Protein AF-A0A382PC24-F1 (afdb_monomer)

Secondary structure (DSSP, 8-state):
-HHHHHHHHHHHHHHHHH-GGGHHHHHHHHHHHHHHHHHHHHHHHHHHHHHHHHHHHHH-S----HHHHHHHHHHHHHHHT-TT-HHHHHHHHIIIIIPPPTTTS-HHHHHHHHHHHHHHTSTT--TTHHHHHHHHHHHHHTT-

pLDDT: mean 72.22, std 10.56, range [40.31, 89.81]

Organism: NCBI:txid408172

Radius of gyration: 29.5 Å; Cα contacts (8 Å, |Δi|>4): 73; chains: 1; bounding box: 70×27×64 Å

InterPro domains:
  IPR001637 Glutamine synthetase class-I, adenylation site [PS00182] (98-110)

Structure (mmCIF, N/CA/C/O backbone):
data_AF-A0A382PC24-F1
#
_entry.id   AF-A0A382PC24-F1
#
loop_
_atom_site.group_PDB
_atom_site.id
_atom_site.type_symbol
_atom_site.label_atom_id
_atom_site.label_alt_id
_atom_site.label_comp_id
_atom_site.label_asym_id
_atom_site.label_entity_id
_atom_site.label_seq_id
_atom_site.pdbx_PDB_ins_code
_atom_site.Cartn_x
_atom_site.Cartn_y
_atom_site.Cartn_z
_atom_site.occupancy
_atom_site.B_iso_or_equiv
_atom_site.auth_seq_id
_atom_site.auth_comp_id
_atom_site.auth_asym_id
_atom_site.auth_atom_id
_atom_site.pdbx_PDB_model_num
ATOM 1 N N . VAL A 1 1 ? 18.987 4.064 -36.584 1.00 50.12 1 VAL A N 1
ATOM 2 C CA . VAL A 1 1 ? 20.038 4.863 -35.900 1.00 50.12 1 VAL A CA 1
ATOM 3 C C . VAL A 1 1 ? 20.622 4.121 -34.698 1.00 50.12 1 VAL A C 1
ATOM 5 O O . VAL A 1 1 ? 21.819 3.881 -34.698 1.00 50.12 1 VAL A O 1
ATOM 8 N N . LEU A 1 2 ? 19.804 3.659 -33.742 1.00 45.59 2 LEU A N 1
ATOM 9 C CA . LEU A 1 2 ? 20.277 2.910 -32.561 1.00 45.59 2 LEU A CA 1
ATOM 10 C C . LEU A 1 2 ? 21.048 1.621 -32.891 1.00 45.59 2 LEU A C 1
ATOM 12 O O . LEU A 1 2 ? 22.130 1.415 -32.364 1.00 45.59 2 LEU A O 1
ATOM 16 N N . ILE A 1 3 ? 20.548 0.796 -33.817 1.00 57.47 3 ILE A N 1
ATOM 17 C CA . ILE A 1 3 ? 21.206 -0.470 -34.198 1.00 57.47 3 ILE A CA 1
ATOM 18 C C . ILE A 1 3 ? 22.603 -0.218 -34.790 1.00 57.47 3 ILE A C 1
ATOM 20 O O . ILE A 1 3 ? 23.566 -0.874 -34.414 1.00 57.47 3 ILE A O 1
ATOM 24 N N . TYR A 1 4 ? 22.738 0.798 -35.647 1.00 61.72 4 TYR A N 1
ATOM 25 C CA . TYR A 1 4 ? 24.030 1.199 -36.211 1.00 61.72 4 TYR A CA 1
ATOM 26 C C . TYR A 1 4 ? 24.982 1.769 -35.150 1.00 61.72 4 TYR A C 1
ATOM 28 O O . TYR A 1 4 ? 26.183 1.520 -35.209 1.00 61.72 4 TYR A O 1
ATOM 36 N N . SER A 1 5 ? 24.452 2.479 -34.150 1.00 58.56 5 SER A N 1
ATOM 37 C CA . SER A 1 5 ? 25.237 2.986 -33.020 1.00 58.56 5 SER A CA 1
ATOM 38 C C . SER A 1 5 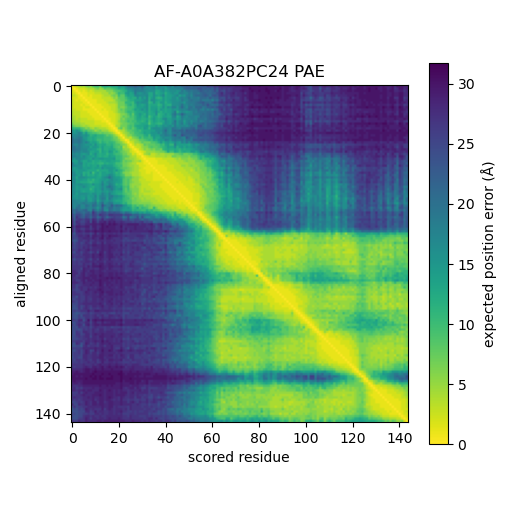? 25.742 1.853 -32.122 1.00 58.56 5 SER A C 1
ATOM 40 O O . SER A 1 5 ? 26.909 1.863 -31.741 1.00 58.56 5 SER A O 1
ATOM 42 N N . ILE A 1 6 ? 24.917 0.832 -31.872 1.00 66.50 6 ILE A N 1
ATOM 43 C CA . ILE A 1 6 ? 25.303 -0.362 -31.108 1.00 66.50 6 ILE A CA 1
ATOM 44 C C . ILE A 1 6 ? 26.386 -1.142 -31.859 1.00 66.50 6 ILE A C 1
ATOM 46 O O . ILE A 1 6 ? 27.435 -1.430 -31.288 1.00 66.50 6 ILE A O 1
ATOM 50 N N . ILE A 1 7 ? 26.194 -1.419 -33.152 1.00 66.44 7 ILE A N 1
ATOM 51 C CA . ILE A 1 7 ? 27.181 -2.148 -33.969 1.00 66.44 7 ILE A CA 1
ATOM 52 C C . ILE A 1 7 ? 28.515 -1.387 -34.019 1.00 66.44 7 ILE A C 1
ATOM 54 O O . ILE A 1 7 ? 29.574 -1.980 -33.811 1.00 66.44 7 ILE A O 1
ATOM 58 N N . SER A 1 8 ? 28.474 -0.064 -34.202 1.00 64.94 8 SER A N 1
ATOM 59 C CA . SER A 1 8 ? 29.673 0.780 -34.197 1.00 64.94 8 SER A CA 1
ATOM 60 C C . SER A 1 8 ? 30.363 0.817 -32.831 1.00 64.94 8 SER A C 1
ATOM 62 O O . SER A 1 8 ? 31.590 0.778 -32.780 1.00 64.94 8 SER A O 1
ATOM 64 N N . ALA A 1 9 ? 29.612 0.879 -31.728 1.00 67.56 9 ALA A N 1
ATOM 65 C CA . ALA A 1 9 ? 30.170 0.857 -30.376 1.00 67.56 9 ALA A CA 1
ATOM 66 C C . ALA A 1 9 ? 30.820 -0.497 -30.052 1.00 67.56 9 ALA A C 1
ATOM 68 O O . ALA A 1 9 ? 31.881 -0.546 -29.431 1.00 67.56 9 ALA A O 1
ATOM 69 N N . THR A 1 10 ? 30.225 -1.591 -30.531 1.00 71.50 10 THR A N 1
ATOM 70 C CA . THR A 1 10 ? 30.738 -2.953 -30.315 1.00 71.50 10 THR A CA 1
ATOM 71 C C . THR A 1 10 ? 32.040 -3.184 -31.089 1.00 71.50 10 THR A C 1
ATOM 73 O O . THR A 1 10 ? 33.009 -3.695 -30.531 1.00 71.50 10 THR A O 1
ATOM 76 N N . LEU A 1 11 ? 32.107 -2.733 -32.348 1.00 69.50 11 LEU A N 1
ATOM 77 C CA . LEU A 1 11 ? 33.338 -2.755 -33.150 1.00 69.50 11 LEU A CA 1
ATOM 78 C C . LEU A 1 11 ? 34.442 -1.872 -32.549 1.00 69.50 11 LEU A C 1
ATOM 80 O O . LEU A 1 11 ? 35.618 -2.228 -32.601 1.00 69.50 11 LEU A O 1
ATOM 84 N N . LEU A 1 12 ? 34.067 -0.740 -31.951 1.00 66.25 12 LEU A N 1
ATOM 85 C CA . LEU A 1 12 ? 34.994 0.179 -31.295 1.00 66.25 12 LEU A CA 1
ATOM 86 C C . LEU A 1 12 ? 35.581 -0.422 -30.008 1.00 66.25 12 LEU A C 1
ATOM 88 O O . LEU A 1 12 ? 36.794 -0.360 -29.811 1.00 66.25 12 LEU A O 1
ATOM 92 N N . LEU A 1 13 ? 34.757 -1.070 -29.179 1.00 70.06 13 LEU A N 1
ATOM 93 C CA . LEU A 1 13 ? 35.212 -1.797 -27.987 1.00 70.06 13 LEU A CA 1
ATOM 94 C C . LEU A 1 13 ? 36.144 -2.962 -28.339 1.00 70.06 13 LEU A C 1
ATOM 96 O O . LEU A 1 13 ? 37.179 -3.137 -27.696 1.00 70.06 13 LEU A O 1
ATOM 100 N N . LEU A 1 14 ? 35.818 -3.715 -29.393 1.00 71.56 14 LEU A N 1
ATOM 101 C CA . LEU A 1 14 ? 36.654 -4.814 -29.877 1.00 71.56 14 LEU A CA 1
ATOM 102 C C . LEU A 1 14 ? 38.034 -4.322 -30.345 1.00 71.56 14 LEU A C 1
ATOM 104 O O . LEU A 1 14 ? 39.047 -4.958 -30.065 1.00 71.56 14 LEU A O 1
ATOM 108 N N . ASN A 1 15 ? 38.093 -3.168 -31.015 1.00 66.56 15 ASN A N 1
ATOM 109 C CA . ASN A 1 15 ? 39.348 -2.589 -31.501 1.00 66.56 15 ASN A CA 1
ATOM 110 C C . ASN A 1 15 ? 40.251 -2.107 -30.347 1.00 66.56 15 ASN A C 1
ATOM 112 O O . ASN A 1 15 ? 41.455 -2.357 -30.358 1.00 66.56 15 ASN A O 1
ATOM 116 N N . ILE A 1 16 ? 39.661 -1.501 -29.311 1.00 67.00 16 ILE A N 1
ATOM 117 C CA . ILE A 1 16 ? 40.381 -1.078 -28.097 1.00 67.00 16 ILE A CA 1
ATOM 118 C C . ILE A 1 16 ? 40.929 -2.286 -27.325 1.00 67.00 16 ILE A C 1
ATOM 120 O O . ILE A 1 16 ? 42.063 -2.243 -26.852 1.00 67.00 16 ILE A O 1
ATOM 124 N N . TYR A 1 17 ? 40.152 -3.369 -27.225 1.00 68.44 17 TYR A N 1
ATOM 125 C CA . TYR A 1 17 ? 40.579 -4.603 -26.560 1.00 68.44 17 TYR A CA 1
ATOM 126 C C . TYR A 1 17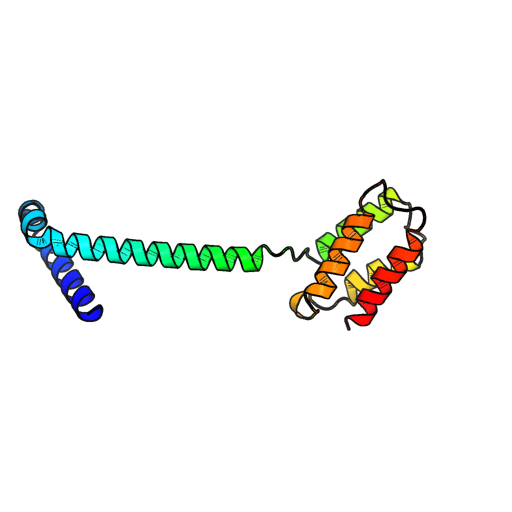 ? 41.759 -5.277 -27.278 1.00 68.44 17 TYR A C 1
ATOM 128 O O . TYR A 1 17 ? 42.691 -5.747 -26.630 1.00 68.44 17 TYR A O 1
ATOM 136 N N . LEU A 1 18 ? 41.742 -5.294 -28.615 1.00 69.38 18 LEU A N 1
ATOM 137 C CA . LEU A 1 18 ? 42.783 -5.933 -29.424 1.00 69.38 18 LEU A CA 1
ATOM 138 C C . LEU A 1 18 ? 44.062 -5.087 -29.562 1.00 69.38 18 LEU A C 1
ATOM 140 O O . LEU A 1 18 ? 45.120 -5.654 -29.820 1.00 69.38 18 LEU A O 1
ATOM 144 N N . ASN A 1 19 ? 43.998 -3.760 -29.385 1.00 65.06 19 ASN A N 1
ATOM 145 C CA . ASN A 1 19 ? 45.155 -2.862 -29.519 1.00 65.06 19 ASN A CA 1
ATOM 146 C C . ASN A 1 19 ? 45.228 -1.805 -28.394 1.00 65.06 19 ASN A C 1
ATOM 148 O O . ASN A 1 19 ? 44.954 -0.620 -28.622 1.00 65.06 19 ASN A O 1
ATOM 152 N N . PRO A 1 20 ? 45.674 -2.187 -27.183 1.00 63.09 20 PRO A N 1
ATOM 153 C CA . PRO A 1 20 ? 45.712 -1.294 -26.022 1.00 63.09 20 PRO A CA 1
ATOM 154 C C . PRO A 1 20 ? 46.736 -0.146 -26.134 1.00 63.09 20 PRO A C 1
ATOM 156 O O . PRO A 1 20 ? 46.640 0.835 -25.401 1.00 63.09 20 PRO A O 1
ATOM 159 N N . SER A 1 21 ? 47.694 -0.206 -27.068 1.00 60.56 21 SER A N 1
ATOM 160 C CA . SER A 1 21 ? 48.691 0.858 -27.294 1.00 60.56 21 SER A CA 1
ATOM 161 C C . SER A 1 21 ? 48.136 2.099 -28.010 1.00 60.56 21 SER A C 1
ATOM 163 O O . SER A 1 21 ? 48.789 3.142 -28.033 1.00 60.56 21 SER A O 1
ATOM 165 N N . LEU A 1 22 ? 46.929 2.020 -28.583 1.00 57.56 22 LEU A N 1
ATOM 166 C CA . LEU A 1 22 ? 46.323 3.096 -29.373 1.00 57.56 22 LEU A CA 1
ATOM 167 C C . LEU A 1 22 ? 45.343 3.978 -28.579 1.00 57.56 22 LEU A C 1
ATOM 169 O O . LEU A 1 22 ? 44.857 4.976 -29.117 1.00 57.56 22 LEU A O 1
ATOM 173 N N . VAL A 1 23 ? 45.090 3.678 -27.300 1.00 58.75 23 VAL A N 1
ATOM 174 C CA . VAL A 1 23 ? 44.082 4.355 -26.456 1.00 58.75 23 VAL A CA 1
ATOM 175 C C . VAL A 1 23 ? 44.228 5.887 -26.468 1.00 58.75 23 VAL A C 1
ATOM 177 O O . VAL A 1 23 ? 43.233 6.596 -26.611 1.00 58.75 23 VAL A O 1
ATOM 180 N N . GLY A 1 24 ? 45.459 6.413 -26.439 1.00 54.88 24 GLY A N 1
ATOM 181 C CA . GLY A 1 24 ? 45.714 7.861 -26.506 1.00 54.88 24 GLY A CA 1
ATOM 182 C C . GLY A 1 24 ? 45.387 8.511 -27.862 1.00 54.88 24 GLY A C 1
ATOM 183 O O . GLY A 1 24 ? 44.901 9.638 -27.907 1.00 54.88 24 GLY A O 1
ATOM 184 N N . SER A 1 25 ? 45.585 7.801 -28.980 1.00 58.59 25 SER A N 1
ATOM 185 C CA . SER A 1 25 ? 45.233 8.288 -30.327 1.00 58.59 25 SER A CA 1
ATOM 186 C C . SER A 1 25 ? 43.730 8.156 -30.616 1.00 58.59 25 SER A C 1
ATOM 188 O O . SER A 1 25 ? 43.157 8.964 -31.353 1.00 58.59 25 SER A O 1
ATOM 190 N N . PHE A 1 26 ? 43.072 7.164 -30.004 1.00 57.16 26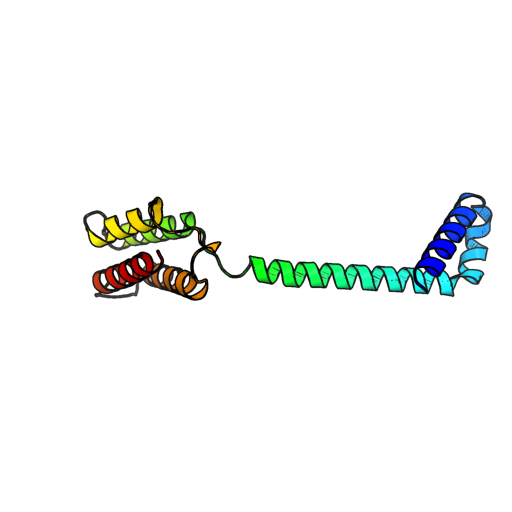 PHE A N 1
ATOM 191 C CA . PHE A 1 26 ? 41.641 6.896 -30.167 1.00 57.16 26 PHE A CA 1
ATOM 192 C C . PHE A 1 26 ? 40.752 7.973 -29.554 1.00 57.16 26 PHE A C 1
ATOM 194 O O . PHE A 1 26 ? 39.783 8.374 -30.198 1.00 57.16 26 PHE A O 1
ATOM 201 N N . ILE A 1 27 ? 41.084 8.473 -28.358 1.00 58.25 27 ILE A N 1
ATOM 202 C CA . ILE A 1 27 ? 40.299 9.528 -27.696 1.00 58.25 27 ILE A CA 1
ATOM 203 C C . ILE A 1 27 ? 40.195 10.762 -28.600 1.00 58.25 27 ILE A C 1
ATOM 205 O O . ILE A 1 27 ? 39.112 11.313 -28.755 1.00 58.25 27 ILE A O 1
ATOM 209 N N . ASN A 1 28 ? 41.280 11.134 -29.285 1.00 55.38 28 ASN A N 1
ATOM 210 C CA . ASN A 1 28 ? 41.276 12.287 -30.185 1.00 55.38 28 ASN A CA 1
ATOM 211 C C . ASN A 1 28 ? 40.428 12.057 -31.451 1.00 55.38 28 ASN A C 1
ATOM 213 O O . ASN A 1 28 ? 39.688 12.946 -31.875 1.00 55.38 28 ASN A O 1
ATOM 217 N N . LYS A 1 29 ? 40.493 10.857 -32.048 1.00 59.56 29 LYS A N 1
ATOM 218 C CA . LYS A 1 29 ? 39.787 10.543 -33.307 1.00 59.56 29 LYS A CA 1
ATOM 219 C C . LYS A 1 29 ? 38.304 10.205 -33.126 1.00 59.56 29 LYS A C 1
ATOM 221 O O . LYS A 1 29 ? 37.518 10.472 -34.027 1.00 59.56 29 LYS A O 1
ATOM 226 N N . TYR A 1 30 ? 37.918 9.646 -31.980 1.00 63.69 30 TYR A N 1
ATOM 227 C CA . TYR A 1 30 ? 36.567 9.122 -31.740 1.00 63.69 30 TYR A CA 1
ATOM 228 C C . TYR A 1 30 ? 35.821 9.831 -30.599 1.00 63.69 30 TYR A C 1
ATOM 230 O O . TYR A 1 30 ? 34.796 9.325 -30.138 1.00 63.69 30 TYR A O 1
ATOM 238 N N . HIS A 1 31 ? 36.285 11.013 -30.169 1.00 64.75 31 HIS A N 1
ATOM 239 C CA . HIS A 1 31 ? 35.654 11.800 -29.099 1.00 64.75 31 HIS A CA 1
ATOM 240 C C . HIS A 1 31 ? 34.146 12.008 -29.322 1.00 64.75 31 HIS A C 1
ATOM 242 O O . HIS A 1 31 ? 33.370 11.887 -28.379 1.00 64.75 31 HIS A O 1
ATOM 248 N N . LEU A 1 32 ? 33.719 12.239 -30.570 1.00 64.50 32 LEU A N 1
ATOM 249 C CA . LEU A 1 32 ? 32.311 12.426 -30.927 1.00 64.50 32 LEU A CA 1
ATOM 250 C C . LEU A 1 32 ? 31.471 11.170 -30.635 1.00 64.50 32 LEU A C 1
ATOM 252 O O . LEU A 1 32 ? 30.393 11.252 -30.054 1.00 64.50 32 LEU A O 1
ATOM 256 N N . VAL A 1 33 ? 31.976 9.991 -31.008 1.00 74.50 33 VAL A N 1
ATOM 257 C CA . VAL A 1 33 ? 31.274 8.714 -30.796 1.00 74.50 33 VAL A CA 1
ATOM 258 C C . VAL A 1 33 ? 31.176 8.405 -29.302 1.00 74.50 33 VAL A C 1
ATOM 260 O O . VAL A 1 33 ? 30.125 7.973 -28.830 1.00 74.50 33 VAL A O 1
ATOM 263 N N . LEU A 1 34 ? 32.243 8.692 -28.550 1.00 66.75 34 LEU A N 1
ATOM 264 C CA . LEU A 1 34 ? 32.269 8.539 -27.097 1.00 66.75 34 LEU A CA 1
ATOM 265 C C . LEU A 1 34 ? 31.257 9.473 -26.411 1.00 66.75 34 LEU A C 1
ATOM 267 O O . LEU A 1 34 ? 30.524 9.036 -25.528 1.00 66.75 34 LEU A O 1
ATOM 271 N N . GLN A 1 35 ? 31.164 10.733 -26.847 1.00 75.75 35 GLN A N 1
ATOM 272 C CA . GLN A 1 35 ? 30.191 11.697 -26.325 1.00 75.75 35 GLN A CA 1
ATOM 273 C C . GLN A 1 35 ? 28.749 11.254 -26.590 1.00 75.75 35 GLN A C 1
ATOM 275 O O . GLN A 1 35 ? 27.932 11.275 -25.673 1.00 75.75 35 GLN A O 1
ATOM 280 N N . ILE A 1 36 ? 28.444 10.785 -27.805 1.00 77.06 36 ILE A N 1
ATOM 281 C CA . ILE A 1 36 ? 27.108 10.277 -28.153 1.00 77.06 36 ILE A CA 1
ATOM 282 C C . ILE A 1 36 ? 26.742 9.065 -27.282 1.00 77.06 36 ILE A C 1
ATOM 284 O O . ILE A 1 36 ? 25.620 8.990 -26.780 1.00 77.06 36 ILE A O 1
ATOM 288 N N . ALA A 1 37 ? 27.684 8.145 -27.052 1.00 78.75 37 ALA A N 1
ATOM 289 C CA . ALA A 1 37 ? 27.469 6.992 -26.179 1.00 78.75 37 ALA A CA 1
ATOM 290 C C . ALA A 1 37 ? 27.216 7.409 -24.717 1.00 78.75 37 ALA A C 1
ATOM 292 O O . ALA A 1 37 ? 26.269 6.925 -24.094 1.00 78.75 37 ALA A O 1
ATOM 293 N N . CYS A 1 38 ? 28.001 8.351 -24.185 1.00 75.00 38 CYS A N 1
ATOM 294 C CA . CYS A 1 38 ? 27.804 8.888 -22.837 1.00 75.00 38 CYS A CA 1
ATOM 295 C C . CYS A 1 38 ? 26.456 9.611 -22.687 1.00 75.00 38 CYS A C 1
ATOM 297 O O . CYS A 1 38 ? 25.752 9.393 -21.700 1.00 75.00 38 CYS A O 1
ATOM 299 N N . CYS A 1 39 ? 26.054 10.422 -23.672 1.00 79.06 39 CYS A N 1
ATOM 300 C CA . CYS A 1 39 ? 24.748 11.085 -23.675 1.00 79.06 39 CYS A CA 1
ATOM 301 C C . CYS A 1 39 ? 23.595 10.072 -23.703 1.00 79.06 39 CYS A C 1
ATOM 303 O O . CYS A 1 39 ? 22.622 10.234 -22.968 1.00 79.06 39 CYS A O 1
ATOM 305 N N . ALA A 1 40 ? 23.708 9.006 -24.501 1.00 81.88 40 ALA A N 1
ATOM 306 C CA . ALA A 1 40 ? 22.696 7.955 -24.557 1.00 81.88 40 ALA A CA 1
ATOM 307 C C . ALA A 1 40 ? 22.551 7.225 -23.212 1.00 81.88 40 ALA A C 1
ATOM 309 O O . ALA A 1 40 ? 21.430 7.023 -22.744 1.00 81.88 40 ALA A O 1
ATOM 310 N N . LEU A 1 41 ? 23.668 6.889 -22.558 1.00 83.88 41 LEU A N 1
ATOM 311 C CA . LEU A 1 41 ? 23.646 6.285 -21.223 1.00 83.88 41 LEU A CA 1
ATOM 312 C C . LEU A 1 41 ? 22.990 7.212 -20.197 1.00 83.88 41 LEU A C 1
ATOM 314 O O . LEU A 1 41 ? 22.141 6.763 -19.430 1.00 83.88 41 LEU A O 1
ATOM 318 N N . PHE A 1 42 ? 23.320 8.505 -20.216 1.00 85.88 42 PHE A N 1
ATOM 319 C CA . PHE A 1 42 ? 22.722 9.480 -19.303 1.00 85.88 42 PHE A CA 1
ATOM 320 C C . PHE A 1 42 ? 21.198 9.580 -19.474 1.00 85.88 42 PHE A C 1
ATOM 322 O O . PHE A 1 42 ? 20.466 9.599 -18.485 1.00 85.88 42 PHE A O 1
ATOM 329 N N . ILE A 1 43 ? 20.702 9.563 -20.717 1.00 88.19 43 ILE A N 1
ATOM 330 C CA . ILE A 1 43 ? 19.259 9.560 -21.009 1.00 88.19 43 ILE A CA 1
ATOM 331 C C . ILE A 1 43 ? 18.591 8.285 -20.477 1.00 88.19 43 ILE A C 1
ATOM 333 O O . ILE A 1 43 ? 17.523 8.365 -19.872 1.00 88.19 43 ILE A O 1
ATOM 337 N N . ILE A 1 44 ? 19.216 7.117 -20.654 1.00 89.81 44 ILE A N 1
ATOM 338 C CA . ILE A 1 44 ? 18.692 5.846 -20.128 1.00 89.81 44 ILE A CA 1
ATOM 339 C C . ILE A 1 44 ? 18.599 5.899 -18.600 1.00 89.81 44 ILE A C 1
ATOM 341 O O . ILE A 1 44 ? 17.556 5.562 -18.043 1.00 89.81 44 ILE A O 1
ATOM 345 N N . PHE A 1 45 ? 19.644 6.375 -17.918 1.00 85.00 45 PHE A N 1
ATOM 346 C CA . PHE A 1 45 ? 19.616 6.537 -16.463 1.00 85.00 45 PHE A CA 1
ATOM 347 C C . PHE A 1 45 ? 18.534 7.522 -16.012 1.00 85.00 45 PHE A C 1
ATOM 349 O O . PHE A 1 45 ? 17.796 7.218 -15.078 1.00 85.00 45 PHE A O 1
ATOM 356 N N . ALA A 1 46 ? 18.372 8.655 -16.697 1.00 84.62 46 ALA A N 1
ATOM 357 C CA . ALA A 1 46 ? 17.314 9.615 -16.388 1.00 84.62 46 ALA A CA 1
ATOM 358 C C . ALA A 1 46 ? 15.909 9.001 -16.545 1.00 84.62 46 ALA A C 1
ATOM 360 O O . ALA A 1 46 ? 15.037 9.218 -15.703 1.00 84.62 46 ALA A O 1
ATOM 361 N N . LEU A 1 47 ? 15.692 8.186 -17.582 1.00 87.06 47 LEU A N 1
ATOM 362 C CA . LEU A 1 47 ? 14.433 7.465 -17.784 1.00 87.06 47 LEU A CA 1
ATOM 363 C C . LEU A 1 47 ? 14.189 6.414 -16.693 1.00 87.06 47 LEU A C 1
ATOM 365 O O . LEU A 1 47 ? 13.074 6.325 -16.184 1.00 87.06 47 LEU A O 1
ATOM 369 N N . LEU A 1 48 ? 15.217 5.660 -16.293 1.00 85.88 48 LEU A N 1
ATOM 370 C CA . LEU A 1 48 ? 15.123 4.685 -15.201 1.00 85.88 48 LEU A CA 1
ATOM 371 C C . LEU A 1 48 ? 14.818 5.354 -13.856 1.00 85.88 48 LEU A C 1
ATOM 373 O O . LEU A 1 48 ? 13.980 4.853 -13.104 1.00 85.88 48 LEU A O 1
ATOM 377 N N . ILE A 1 49 ? 15.438 6.503 -13.574 1.00 86.81 49 ILE A N 1
ATOM 378 C CA . ILE A 1 49 ? 15.144 7.302 -12.378 1.00 86.81 49 ILE A CA 1
ATOM 379 C C . ILE A 1 49 ? 13.699 7.801 -12.426 1.00 86.81 49 ILE A C 1
ATOM 381 O O . ILE A 1 49 ? 12.995 7.685 -11.432 1.00 86.81 49 ILE A O 1
ATOM 385 N N . ASN A 1 50 ? 13.216 8.284 -13.572 1.00 83.50 50 ASN A N 1
ATOM 386 C CA . ASN A 1 50 ? 11.833 8.749 -13.716 1.00 83.50 50 ASN A CA 1
ATOM 387 C C . ASN A 1 50 ? 10.812 7.606 -13.544 1.00 83.50 50 ASN A C 1
ATOM 389 O O . ASN A 1 50 ? 9.791 7.776 -12.881 1.00 83.50 50 ASN A O 1
ATOM 393 N N . LEU A 1 51 ? 11.103 6.417 -14.085 1.00 79.44 51 LEU A N 1
ATOM 394 C CA . LEU A 1 51 ? 10.283 5.218 -13.878 1.00 79.44 51 LEU A CA 1
ATOM 395 C C . LEU A 1 51 ? 10.272 4.786 -12.410 1.00 79.44 51 LEU A C 1
ATOM 397 O O . LEU A 1 51 ? 9.210 4.491 -11.871 1.00 79.44 51 LEU A O 1
ATOM 401 N N . THR A 1 52 ? 11.431 4.802 -11.752 1.00 77.88 52 THR A N 1
ATOM 402 C CA . THR A 1 52 ? 11.541 4.483 -10.321 1.00 77.88 52 THR A CA 1
ATOM 403 C C . THR A 1 52 ? 10.840 5.532 -9.462 1.00 77.88 52 THR A C 1
ATOM 405 O O . THR A 1 52 ? 10.155 5.173 -8.516 1.00 77.88 52 THR A O 1
ATOM 408 N N . SER A 1 53 ? 10.943 6.813 -9.818 1.00 71.31 53 SER A N 1
ATOM 409 C CA . SER A 1 53 ? 10.285 7.930 -9.134 1.00 71.31 53 SER A CA 1
ATOM 410 C C . SER A 1 53 ? 8.766 7.793 -9.199 1.00 71.31 53 SER A C 1
ATOM 412 O O . SER A 1 53 ? 8.103 7.812 -8.168 1.00 71.31 53 SER A O 1
ATOM 414 N N . LYS A 1 54 ? 8.212 7.565 -10.395 1.00 68.19 54 LYS A N 1
ATOM 415 C CA . LYS A 1 54 ? 6.769 7.341 -10.573 1.00 68.19 54 LYS A CA 1
ATOM 416 C C . LYS A 1 54 ? 6.304 6.024 -9.948 1.00 68.19 54 LYS A C 1
ATOM 418 O O . LYS A 1 54 ? 5.215 5.961 -9.393 1.00 68.19 54 LYS A O 1
ATOM 423 N N . GLY A 1 55 ? 7.119 4.971 -10.014 1.00 57.50 55 GLY A N 1
ATOM 424 C CA . GLY A 1 55 ? 6.827 3.690 -9.369 1.00 57.50 55 GLY A CA 1
ATOM 425 C C . GLY A 1 55 ? 6.816 3.786 -7.841 1.00 57.50 55 GLY A C 1
ATOM 426 O O . GLY A 1 55 ? 5.934 3.222 -7.200 1.00 57.50 55 GLY A O 1
ATOM 427 N N . ALA A 1 56 ? 7.745 4.547 -7.260 1.00 51.81 56 ALA A N 1
ATOM 428 C CA . ALA A 1 56 ? 7.790 4.825 -5.829 1.00 51.81 56 ALA A CA 1
ATOM 429 C C . ALA A 1 56 ? 6.586 5.665 -5.380 1.00 51.81 56 ALA A C 1
ATOM 431 O O . ALA A 1 56 ? 6.011 5.378 -4.335 1.00 51.81 56 ALA A O 1
ATOM 432 N N . GLU A 1 57 ? 6.153 6.633 -6.188 1.00 48.69 57 GLU A N 1
ATOM 433 C CA . GLU A 1 57 ? 4.977 7.468 -5.906 1.00 48.69 57 GLU A CA 1
ATOM 434 C C . GLU A 1 57 ? 3.669 6.651 -5.869 1.00 48.69 57 GLU A C 1
ATOM 436 O O . GLU A 1 57 ? 2.806 6.893 -5.028 1.00 48.69 57 GLU A O 1
ATOM 441 N N . VAL A 1 58 ? 3.546 5.610 -6.704 1.00 50.44 58 VAL A N 1
ATOM 442 C CA . VAL A 1 58 ? 2.378 4.703 -6.706 1.00 50.44 58 VAL A CA 1
ATOM 443 C C . VAL A 1 58 ? 2.367 3.750 -5.501 1.00 50.44 58 VAL A C 1
ATOM 445 O O . VAL A 1 58 ? 1.294 3.336 -5.065 1.00 50.44 58 VAL A O 1
ATOM 448 N N . VAL A 1 59 ? 3.532 3.412 -4.936 1.00 48.31 59 VAL A N 1
ATOM 449 C CA . VAL A 1 59 ? 3.651 2.518 -3.765 1.00 48.31 59 VAL A CA 1
ATOM 450 C C . VAL A 1 59 ? 3.609 3.290 -2.435 1.00 48.31 59 VAL A C 1
ATOM 452 O O . VAL A 1 59 ? 3.228 2.724 -1.414 1.00 48.31 59 VAL A O 1
ATOM 455 N N . LEU A 1 60 ? 3.932 4.588 -2.439 1.00 40.31 60 LEU A N 1
ATOM 456 C CA . LEU A 1 60 ? 3.896 5.471 -1.262 1.00 40.31 60 LEU A CA 1
ATOM 457 C C . LEU A 1 60 ? 2.536 6.127 -0.993 1.00 40.31 60 LEU A C 1
ATOM 459 O O . LEU A 1 60 ? 2.408 6.881 -0.029 1.00 40.31 60 LEU A O 1
ATOM 463 N N . LEU A 1 61 ? 1.503 5.830 -1.785 1.00 46.41 61 LEU A N 1
ATOM 464 C CA . LEU A 1 61 ? 0.129 6.231 -1.480 1.00 46.41 61 LEU A CA 1
ATOM 465 C C . LEU A 1 61 ? -0.450 5.337 -0.374 1.00 46.41 61 LEU A C 1
ATOM 467 O O . LEU A 1 61 ? -1.285 4.471 -0.617 1.00 46.41 61 LEU A O 1
ATOM 471 N N . ASN A 1 62 ? 0.062 5.551 0.842 1.00 53.34 62 ASN A N 1
ATOM 472 C CA . ASN A 1 62 ? -0.625 5.431 2.130 1.00 53.34 62 ASN A CA 1
ATOM 473 C C . ASN A 1 62 ? -1.555 4.225 2.324 1.00 53.34 62 ASN A C 1
ATOM 475 O O . ASN A 1 62 ? -2.565 4.313 3.017 1.00 53.34 62 ASN A O 1
ATOM 479 N N . THR A 1 63 ? -1.227 3.068 1.752 1.00 58.03 63 THR A N 1
ATOM 480 C CA . THR A 1 63 ? -2.030 1.867 1.973 1.00 58.03 63 THR A CA 1
ATOM 481 C C . THR A 1 63 ? -1.585 1.266 3.298 1.00 58.03 63 THR A C 1
ATOM 483 O O . THR A 1 63 ? -0.806 0.312 3.342 1.00 58.03 63 THR A O 1
ATOM 486 N N . LYS A 1 64 ? -2.026 1.895 4.396 1.00 67.56 64 LYS A N 1
ATOM 487 C CA . LYS A 1 64 ? -1.885 1.355 5.748 1.00 67.56 64 LYS A CA 1
ATOM 488 C C . LYS A 1 64 ? -2.369 -0.086 5.702 1.00 67.56 64 LYS A C 1
ATOM 490 O O . LYS A 1 64 ? -3.448 -0.347 5.161 1.00 67.56 64 LYS A O 1
ATOM 495 N N . ARG A 1 65 ? -1.552 -1.033 6.155 1.00 70.56 65 ARG A N 1
ATOM 496 C CA . ARG A 1 65 ? -1.921 -2.447 6.070 1.00 70.56 65 ARG A CA 1
ATOM 497 C C . ARG 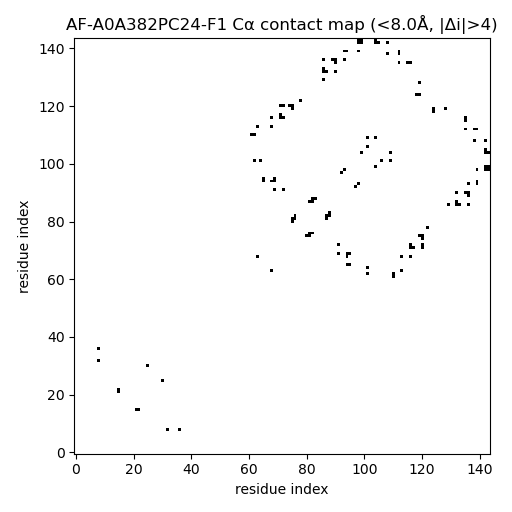A 1 65 ? -3.008 -2.738 7.096 1.00 70.56 65 ARG A C 1
ATOM 499 O O . ARG A 1 65 ? -3.168 -2.016 8.078 1.00 70.56 65 ARG A O 1
ATOM 506 N N . ARG A 1 66 ? -3.741 -3.831 6.898 1.00 74.44 66 ARG A N 1
ATOM 507 C CA . ARG A 1 66 ? -4.750 -4.295 7.861 1.00 74.44 66 ARG A CA 1
ATOM 508 C C . ARG A 1 66 ? -4.154 -4.454 9.264 1.00 74.44 66 ARG A C 1
ATOM 510 O O . ARG A 1 66 ? -4.803 -4.152 10.257 1.00 74.44 66 ARG A O 1
ATOM 517 N N . GLU A 1 67 ? -2.907 -4.904 9.342 1.00 77.06 67 GLU A N 1
ATOM 518 C CA . GLU A 1 67 ? -2.175 -5.074 10.596 1.00 77.06 67 GLU A CA 1
ATOM 519 C C . GLU A 1 67 ? -1.928 -3.735 11.309 1.00 77.06 67 GLU A C 1
ATOM 521 O O . GLU A 1 67 ? -2.032 -3.668 12.533 1.00 77.06 67 GLU A O 1
ATOM 526 N N . ASP A 1 68 ? -1.682 -2.666 10.552 1.00 79.69 68 ASP A N 1
ATOM 527 C CA . ASP A 1 68 ? -1.504 -1.319 11.095 1.00 79.69 68 ASP A CA 1
ATOM 528 C C . ASP A 1 68 ? -2.836 -0.759 11.624 1.00 79.69 68 ASP A C 1
ATOM 530 O O . ASP A 1 68 ? -2.870 -0.164 12.698 1.00 79.69 68 ASP A O 1
ATOM 534 N N . LEU A 1 69 ? -3.951 -1.017 10.925 1.00 79.31 69 LEU A N 1
ATOM 535 C CA . LEU A 1 69 ? -5.299 -0.645 11.384 1.00 79.31 69 LEU A CA 1
ATOM 536 C C . LEU A 1 69 ? -5.682 -1.356 12.689 1.00 79.31 69 LEU A C 1
ATOM 538 O O . LEU A 1 69 ? -6.238 -0.742 13.598 1.00 79.31 69 LEU A O 1
ATOM 542 N N . LEU A 1 70 ? -5.352 -2.644 12.814 1.00 82.88 70 LEU A N 1
ATOM 543 C CA . LEU A 1 70 ? -5.566 -3.397 14.053 1.00 82.88 70 LEU A CA 1
ATOM 544 C C . LEU A 1 70 ? -4.696 -2.867 15.201 1.00 82.88 70 LEU A C 1
ATOM 546 O O . LEU A 1 70 ? -5.131 -2.863 16.355 1.00 82.88 70 LEU A O 1
ATOM 550 N N . HIS A 1 71 ? -3.481 -2.408 14.900 1.00 84.38 71 HIS A N 1
ATOM 551 C CA . HIS A 1 71 ? -2.616 -1.774 15.888 1.00 84.38 71 HIS A CA 1
ATOM 552 C C . HIS A 1 71 ? -3.189 -0.430 16.371 1.00 84.38 71 HIS A C 1
ATOM 554 O O . HIS A 1 71 ? -3.184 -0.152 17.576 1.00 84.38 71 HIS A O 1
ATOM 560 N N . ASP A 1 72 ? -3.730 0.387 15.464 1.00 82.12 72 ASP A N 1
ATOM 561 C CA . ASP A 1 72 ? -4.401 1.638 15.833 1.00 82.12 72 ASP A CA 1
ATOM 562 C C . ASP A 1 72 ? -5.641 1.377 16.687 1.00 82.12 72 ASP A C 1
ATOM 564 O O . ASP A 1 72 ? -5.800 1.999 17.735 1.00 82.12 72 ASP A O 1
ATOM 568 N N . LEU A 1 73 ? -6.476 0.405 16.306 1.00 81.75 73 LEU A N 1
ATOM 569 C CA . LEU A 1 73 ? -7.647 0.005 17.090 1.00 81.75 73 LEU A CA 1
ATOM 570 C C . LEU A 1 73 ? -7.262 -0.441 18.498 1.00 81.75 73 LEU A C 1
ATOM 572 O O . LEU A 1 73 ? -7.882 -0.010 19.465 1.00 81.75 73 LEU A O 1
ATOM 576 N N . LYS A 1 74 ? -6.193 -1.228 18.642 1.00 82.94 74 LYS A N 1
ATOM 577 C CA . LYS A 1 74 ? -5.662 -1.592 19.961 1.00 82.94 74 LYS A CA 1
ATOM 578 C C . LYS A 1 74 ? -5.212 -0.368 20.764 1.00 82.94 74 LYS A C 1
ATOM 580 O O . LYS A 1 74 ? -5.366 -0.336 21.980 1.00 82.94 74 LYS A O 1
ATOM 585 N N . SER A 1 75 ? -4.663 0.644 20.100 1.00 82.56 75 SER A N 1
ATOM 586 C CA . SER A 1 75 ? -4.281 1.897 20.759 1.00 82.56 75 SER A CA 1
ATOM 587 C C . SER A 1 75 ? -5.513 2.687 21.218 1.00 82.56 75 SER A C 1
ATOM 589 O O . SER A 1 75 ? -5.506 3.250 22.310 1.00 82.56 75 SER A O 1
ATOM 591 N N . ILE A 1 76 ? -6.588 2.687 20.425 1.00 79.81 76 ILE A N 1
ATOM 592 C CA . ILE A 1 76 ? -7.879 3.293 20.780 1.00 79.81 76 ILE A CA 1
ATOM 593 C C . ILE A 1 76 ? -8.499 2.560 21.981 1.00 79.81 76 ILE A C 1
ATOM 595 O O . ILE A 1 76 ? -8.929 3.216 22.927 1.00 79.81 76 ILE A O 1
ATOM 599 N N . ASP A 1 77 ? -8.480 1.225 21.993 1.00 81.75 77 ASP A N 1
ATOM 600 C CA . ASP A 1 77 ? -8.943 0.414 23.127 1.00 81.75 77 ASP A CA 1
ATOM 601 C C . ASP A 1 77 ? -8.227 0.792 24.429 1.00 81.75 77 ASP A C 1
ATOM 603 O O . ASP A 1 77 ? -8.867 1.096 25.432 1.00 81.75 77 ASP A O 1
ATOM 607 N N . LEU A 1 78 ? -6.894 0.879 24.389 1.00 79.81 78 LEU A N 1
ATOM 608 C CA . LEU A 1 78 ? -6.084 1.264 25.549 1.00 79.81 78 LEU A CA 1
ATOM 609 C C . LEU A 1 78 ? -6.364 2.696 26.030 1.00 79.81 78 LEU A C 1
ATOM 611 O O . LEU A 1 78 ? -6.283 2.961 27.228 1.00 79.81 78 LEU A O 1
ATOM 615 N N . ASN A 1 79 ? -6.684 3.614 25.116 1.00 77.06 79 ASN A N 1
ATOM 616 C CA . ASN A 1 79 ? -6.933 5.019 25.443 1.00 77.06 79 ASN A CA 1
ATOM 617 C C . ASN A 1 79 ? -8.351 5.275 25.974 1.00 77.06 79 ASN A C 1
ATOM 619 O O . ASN A 1 79 ? -8.538 6.184 26.781 1.00 77.06 79 ASN A O 1
ATOM 623 N N . PHE A 1 80 ? -9.341 4.503 25.519 1.00 74.75 80 PHE A N 1
ATOM 624 C CA . PHE A 1 80 ? -10.759 4.754 25.803 1.00 74.75 80 PHE A CA 1
ATOM 625 C C . PHE A 1 80 ? -11.456 3.635 26.589 1.00 74.75 80 PHE A C 1
ATOM 627 O O . PHE A 1 80 ? -12.617 3.804 26.957 1.00 74.75 80 PHE A O 1
ATOM 634 N N . GLY A 1 81 ? -10.772 2.523 26.878 1.00 75.88 81 GLY A N 1
ATOM 635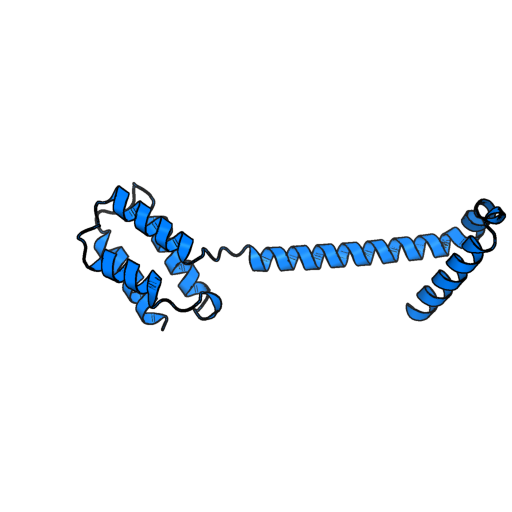 C CA . GLY A 1 81 ? -11.322 1.397 27.636 1.00 75.88 81 GLY A CA 1
ATOM 636 C C . GLY A 1 81 ? -12.516 0.748 26.936 1.00 75.88 81 GLY A C 1
ATOM 637 O O . GLY A 1 81 ? -13.555 0.536 27.555 1.00 75.88 81 GLY A O 1
ATOM 638 N N . LEU A 1 82 ? -12.395 0.485 25.633 1.00 77.44 82 LEU A N 1
ATOM 639 C CA . LEU A 1 82 ? -13.490 -0.011 24.788 1.00 77.44 82 LEU A CA 1
ATOM 640 C C . LEU A 1 82 ? -13.557 -1.542 24.715 1.00 77.44 82 LEU A C 1
ATOM 642 O O . LEU A 1 82 ? -14.320 -2.079 23.914 1.00 77.44 82 LEU A O 1
ATOM 646 N N . SER A 1 83 ? -12.797 -2.243 25.554 1.00 74.19 83 SER A N 1
ATOM 647 C CA . SER A 1 83 ? -12.641 -3.699 25.502 1.00 74.19 83 SER A CA 1
ATOM 648 C C . SER A 1 83 ? -13.968 -4.451 25.667 1.00 74.19 83 SER A C 1
ATOM 650 O O . SER A 1 83 ? -14.130 -5.535 25.114 1.00 74.19 83 SER A O 1
ATOM 652 N N . ASP A 1 84 ? -14.933 -3.842 26.365 1.00 76.31 84 ASP A N 1
ATOM 653 C CA . ASP A 1 84 ? -16.277 -4.386 26.601 1.00 76.31 84 ASP A CA 1
ATOM 654 C C . ASP A 1 84 ? -17.341 -3.829 25.628 1.00 76.31 84 ASP A C 1
ATOM 656 O O . ASP A 1 84 ? -18.528 -4.150 25.728 1.00 76.31 84 ASP A O 1
ATOM 660 N N . ASN A 1 85 ? -16.953 -2.968 24.681 1.00 80.38 85 ASN A N 1
ATOM 661 C CA . ASN A 1 85 ? -17.874 -2.344 23.737 1.00 80.38 85 ASN A CA 1
ATOM 662 C C . ASN A 1 85 ? -18.121 -3.261 22.530 1.00 80.38 85 ASN A C 1
ATOM 664 O O . ASN A 1 85 ? -17.228 -3.507 21.720 1.00 80.38 85 ASN A O 1
ATOM 668 N N . ALA A 1 86 ? -19.365 -3.720 22.377 1.00 81.25 86 ALA A N 1
ATOM 669 C CA . ALA A 1 86 ? -19.767 -4.615 21.292 1.00 81.25 86 ALA A CA 1
ATOM 670 C C . ALA A 1 86 ? -19.477 -4.046 19.889 1.00 81.25 86 ALA A C 1
ATOM 672 O O . ALA A 1 86 ? -19.027 -4.786 19.023 1.00 81.25 86 ALA A O 1
ATOM 673 N N . LEU A 1 87 ? -19.650 -2.734 19.671 1.00 80.25 87 LEU A N 1
ATOM 674 C CA . LEU A 1 87 ? -19.365 -2.102 18.373 1.00 80.25 87 LEU A CA 1
ATOM 675 C C . LEU A 1 87 ? -17.869 -2.112 18.050 1.00 80.25 87 LEU A C 1
ATOM 677 O O . LEU A 1 87 ? -17.478 -2.277 16.897 1.00 80.25 87 LEU A O 1
ATOM 681 N N . PHE A 1 88 ? -17.030 -1.939 19.071 1.00 81.44 88 PHE A N 1
ATOM 682 C CA . PHE A 1 88 ? -15.582 -1.991 18.914 1.00 81.44 88 PHE A CA 1
ATOM 683 C C . PHE A 1 88 ? -15.108 -3.419 18.610 1.00 81.44 88 PHE A C 1
ATOM 685 O O . PHE A 1 88 ? -14.289 -3.617 17.712 1.00 81.44 88 PHE A O 1
ATOM 692 N N . LEU A 1 89 ? -15.659 -4.418 19.305 1.00 83.06 89 LEU A N 1
ATOM 693 C CA . LEU A 1 89 ? -15.363 -5.830 19.049 1.00 83.06 89 LEU A CA 1
ATOM 694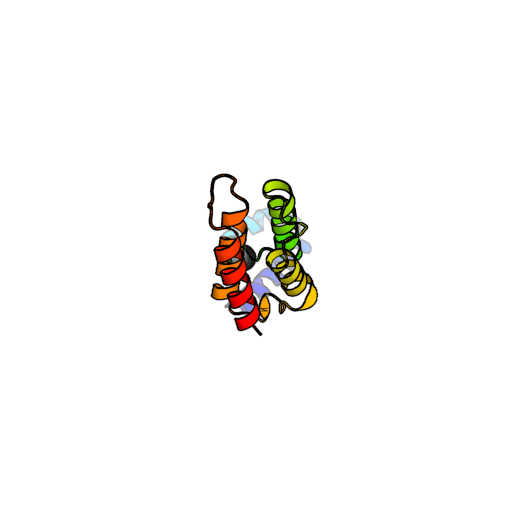 C C . LEU A 1 89 ? -15.803 -6.260 17.643 1.00 83.06 89 LEU A C 1
ATOM 696 O O . LEU A 1 89 ? -15.004 -6.865 16.926 1.00 83.06 89 LEU A O 1
ATOM 700 N N . ASP A 1 90 ? -17.009 -5.872 17.220 1.00 82.69 90 ASP A N 1
ATOM 701 C CA . ASP A 1 90 ? -17.516 -6.118 15.865 1.00 82.69 90 ASP A CA 1
ATOM 702 C C . ASP A 1 90 ? -16.606 -5.483 14.804 1.00 82.69 90 ASP A C 1
ATOM 704 O O . ASP A 1 90 ? -16.300 -6.105 13.786 1.00 82.69 90 ASP A O 1
ATOM 708 N N . LEU A 1 91 ? -16.125 -4.260 15.049 1.00 82.56 91 LEU A N 1
ATOM 709 C CA . LEU A 1 91 ? -15.215 -3.562 14.143 1.00 82.56 91 LEU A CA 1
ATOM 710 C C . LEU A 1 91 ? -13.860 -4.269 14.027 1.00 82.56 91 LEU A C 1
ATOM 712 O O . LEU A 1 91 ? -13.341 -4.444 12.923 1.00 82.56 91 LEU A O 1
ATOM 716 N N . VAL A 1 92 ? -13.289 -4.703 15.152 1.00 84.62 92 VAL A N 1
ATOM 717 C CA . VAL A 1 92 ? -12.038 -5.472 15.167 1.00 84.62 92 VAL A CA 1
ATOM 718 C C . VAL A 1 92 ? -12.210 -6.790 14.411 1.00 84.62 92 VAL A C 1
ATOM 720 O O . VAL A 1 92 ? -11.322 -7.178 13.646 1.00 84.62 92 VAL A O 1
ATOM 723 N N . GLU A 1 93 ? -13.335 -7.477 14.597 1.00 84.38 93 GLU A N 1
ATOM 724 C CA . GLU A 1 93 ? -13.615 -8.744 13.926 1.00 84.38 93 GLU A CA 1
ATOM 725 C C . GLU A 1 93 ? -13.805 -8.563 12.415 1.00 84.38 93 GLU A C 1
ATOM 727 O O . GLU A 1 93 ? -13.198 -9.297 11.625 1.00 84.38 93 GLU A O 1
ATOM 732 N N . ASP A 1 94 ? -14.569 -7.550 12.002 1.00 82.50 94 ASP A N 1
ATOM 733 C CA . ASP A 1 94 ? -14.799 -7.245 10.591 1.00 82.50 94 ASP A CA 1
ATOM 734 C C . ASP A 1 94 ? -13.489 -6.854 9.893 1.00 82.50 94 ASP A C 1
ATOM 736 O O . ASP A 1 94 ? -13.193 -7.402 8.829 1.00 82.50 94 ASP A O 1
ATOM 740 N N . ILE A 1 95 ? -12.637 -6.021 10.506 1.00 81.56 95 ILE A N 1
ATOM 741 C CA . ILE A 1 95 ? -11.316 -5.696 9.937 1.00 81.56 95 ILE A CA 1
ATOM 742 C C . ILE A 1 95 ? -10.418 -6.933 9.868 1.00 81.56 95 ILE A C 1
ATOM 744 O O . ILE A 1 95 ? -9.730 -7.143 8.868 1.00 81.56 95 ILE A O 1
ATOM 748 N N . LYS A 1 96 ? -10.415 -7.779 10.902 1.00 82.25 96 LYS A N 1
ATOM 749 C CA . LYS A 1 96 ? -9.515 -8.937 10.982 1.00 82.25 96 LYS A CA 1
ATOM 750 C C . LYS A 1 96 ? -9.891 -10.055 10.010 1.00 82.25 96 LYS A C 1
ATOM 752 O O . LYS A 1 96 ? -8.991 -10.653 9.413 1.00 82.25 96 LYS A O 1
ATOM 757 N N . TYR A 1 97 ? -11.183 -10.341 9.859 1.00 79.94 97 TYR A N 1
ATOM 758 C CA . TYR A 1 97 ? -11.656 -11.548 9.174 1.00 79.94 97 TYR A CA 1
ATOM 759 C C . TYR A 1 97 ? -12.496 -11.291 7.924 1.00 79.94 97 TYR A C 1
ATOM 761 O O . TYR A 1 97 ? -12.477 -12.139 7.032 1.00 79.94 97 TYR A O 1
ATOM 769 N N . LYS A 1 98 ? -13.225 -10.172 7.842 1.00 76.75 98 LYS A N 1
ATOM 770 C CA . LYS A 1 98 ? -14.202 -9.938 6.761 1.00 76.75 98 LYS A CA 1
ATOM 771 C C . LYS A 1 98 ? -13.774 -8.877 5.756 1.00 76.75 98 LYS A C 1
ATOM 773 O O . LYS A 1 98 ? -14.266 -8.887 4.634 1.00 76.75 98 LYS A O 1
ATOM 778 N N . MET A 1 99 ? -12.854 -7.991 6.130 1.00 75.56 99 MET A N 1
ATOM 779 C CA . MET A 1 99 ? -12.403 -6.912 5.262 1.00 75.56 99 MET A CA 1
ATOM 780 C C . MET A 1 99 ? -11.702 -7.478 4.016 1.00 75.56 99 MET A C 1
ATOM 782 O O . MET A 1 99 ? -10.727 -8.231 4.153 1.00 75.56 99 MET A O 1
ATOM 786 N N . PRO A 1 100 ? -12.172 -7.129 2.802 1.00 69.75 100 PRO A N 1
ATOM 787 C CA . PRO A 1 100 ? -11.513 -7.530 1.568 1.00 69.75 100 PRO A CA 1
ATOM 788 C C . PRO A 1 100 ? -10.080 -6.992 1.500 1.00 69.75 100 PRO A C 1
ATOM 790 O O . PRO A 1 100 ? -9.719 -6.018 2.162 1.00 69.75 100 PRO A O 1
ATOM 793 N N . HIS A 1 101 ? -9.239 -7.615 0.672 1.00 67.81 101 HIS A N 1
ATOM 794 C CA . HIS A 1 101 ? -7.877 -7.126 0.470 1.00 67.81 101 HIS A CA 1
ATOM 795 C C . HIS A 1 101 ? -7.916 -5.650 0.005 1.00 67.81 101 HIS A C 1
ATOM 797 O O . HIS A 1 101 ? -8.745 -5.335 -0.847 1.00 67.81 101 HIS A O 1
ATOM 803 N N . PRO A 1 102 ? -7.024 -4.748 0.468 1.00 66.12 102 PRO A N 1
ATOM 804 C CA . PRO A 1 102 ? -7.075 -3.314 0.125 1.00 66.12 102 PRO A CA 1
ATOM 805 C C . PRO A 1 102 ? -7.076 -3.013 -1.383 1.00 66.12 102 PRO A C 1
ATOM 807 O O . PRO A 1 102 ? -7.589 -1.996 -1.824 1.00 66.12 102 PRO A O 1
ATOM 810 N N . ASN A 1 103 ? -6.531 -3.928 -2.193 1.00 65.25 103 ASN A N 1
ATOM 811 C CA . ASN A 1 103 ? -6.555 -3.841 -3.662 1.00 65.25 103 ASN A CA 1
ATOM 812 C C . ASN A 1 103 ? -7.914 -4.186 -4.301 1.00 65.25 103 ASN A C 1
ATOM 814 O O . ASN A 1 103 ? -8.092 -3.951 -5.492 1.00 65.25 103 ASN A O 1
ATOM 818 N N . SER A 1 104 ? -8.823 -4.800 -3.548 1.00 68.56 104 SER A N 1
ATOM 819 C CA . SER A 1 104 ? -10.162 -5.216 -3.979 1.00 68.56 104 SER A CA 1
ATOM 820 C C . SER A 1 104 ? -11.248 -4.220 -3.566 1.00 68.56 104 SER A C 1
ATOM 822 O O . SER A 1 104 ? -12.361 -4.312 -4.071 1.00 68.56 104 SER A O 1
ATOM 824 N N . ILE A 1 105 ? -10.928 -3.284 -2.669 1.00 72.06 105 ILE A N 1
ATOM 825 C CA . ILE A 1 105 ? -11.821 -2.222 -2.194 1.00 72.06 105 ILE A CA 1
ATOM 826 C C . ILE A 1 105 ? -11.557 -0.954 -3.014 1.00 72.06 105 ILE A C 1
ATOM 828 O O . ILE A 1 105 ? -10.438 -0.729 -3.484 1.00 72.06 105 ILE A O 1
ATOM 832 N N . ASP A 1 106 ? -12.577 -0.109 -3.184 1.00 76.44 106 ASP A N 1
ATOM 833 C CA . ASP A 1 106 ? -12.382 1.238 -3.722 1.00 76.44 106 ASP A CA 1
ATOM 834 C C . ASP A 1 106 ? -11.330 1.985 -2.883 1.00 76.44 106 ASP A C 1
ATOM 836 O O . ASP A 1 106 ? -11.460 2.132 -1.666 1.00 76.44 106 ASP A O 1
ATOM 840 N N . LYS A 1 107 ? -10.265 2.454 -3.540 1.00 71.56 107 LYS A N 1
ATOM 841 C CA . LYS A 1 107 ? -9.131 3.108 -2.875 1.00 71.56 107 LYS A CA 1
ATOM 842 C C . LYS A 1 107 ? -9.545 4.352 -2.093 1.00 71.56 107 LYS A C 1
ATOM 844 O O . LYS A 1 107 ? -8.939 4.631 -1.062 1.00 71.56 107 LYS A O 1
ATOM 849 N N . ASN A 1 108 ? -10.546 5.094 -2.563 1.00 76.69 108 ASN A N 1
ATOM 850 C CA . ASN A 1 108 ? -11.023 6.289 -1.871 1.00 76.69 108 ASN A CA 1
ATOM 851 C C . ASN A 1 108 ? -11.736 5.898 -0.578 1.00 76.69 108 ASN A C 1
ATOM 853 O O . ASN A 1 108 ? -11.433 6.444 0.478 1.00 76.69 108 ASN A O 1
ATOM 857 N N . LEU A 1 109 ? -12.594 4.879 -0.649 1.00 75.69 109 LEU A N 1
ATOM 858 C CA . LEU A 1 109 ? -13.329 4.366 0.504 1.00 75.69 109 LEU A CA 1
ATOM 859 C C . LEU A 1 109 ? -12.386 3.744 1.545 1.00 75.69 109 LEU A C 1
ATOM 861 O O . LEU A 1 109 ? -12.542 3.979 2.741 1.00 75.69 109 LEU A O 1
ATOM 865 N N . TYR A 1 110 ? -11.361 3.010 1.102 1.00 76.31 110 TYR A N 1
ATOM 866 C CA . TYR A 1 110 ? -10.330 2.477 1.996 1.00 76.31 110 TYR A CA 1
ATOM 867 C C . TYR A 1 110 ? -9.542 3.593 2.695 1.00 76.31 110 TYR A C 1
ATOM 869 O O . TYR A 1 110 ? -9.330 3.537 3.905 1.00 76.31 110 TYR A O 1
ATOM 877 N N . ASN A 1 111 ? -9.136 4.627 1.954 1.00 75.94 111 ASN A N 1
ATOM 878 C CA . ASN A 1 111 ? -8.401 5.757 2.520 1.00 75.94 111 ASN A CA 1
ATOM 879 C C . ASN A 1 111 ? -9.245 6.557 3.522 1.00 75.94 111 ASN A C 1
ATOM 881 O O . ASN A 1 111 ? -8.710 6.972 4.547 1.00 75.94 111 ASN A O 1
ATOM 885 N N . GLU A 1 112 ? -10.547 6.724 3.276 1.00 80.19 112 GLU A N 1
ATOM 886 C CA . GLU A 1 112 ? -11.464 7.343 4.243 1.00 80.19 112 GLU A CA 1
ATOM 887 C C . GLU A 1 112 ? -11.53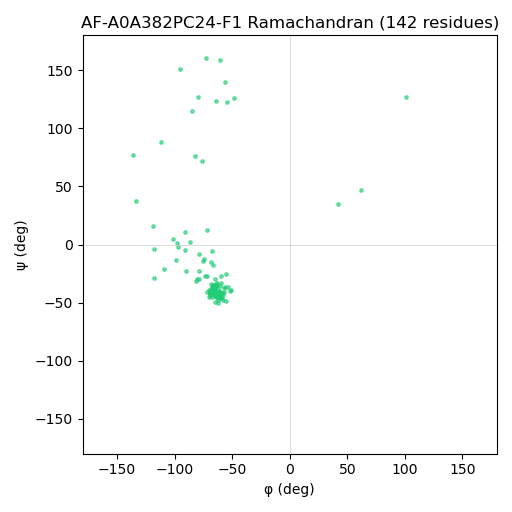0 6.552 5.556 1.00 80.19 112 GLU A C 1
ATOM 889 O O . GLU A 1 112 ? -11.409 7.141 6.630 1.00 80.19 112 GLU A O 1
ATOM 894 N N . ILE A 1 113 ? -11.653 5.219 5.483 1.00 79.62 113 ILE A N 1
ATOM 895 C CA . ILE A 1 113 ? -11.666 4.343 6.668 1.00 79.62 113 ILE A CA 1
ATOM 896 C C . ILE A 1 113 ? -10.364 4.496 7.467 1.00 79.62 113 ILE A C 1
ATOM 898 O O . ILE A 1 113 ? -10.394 4.639 8.691 1.00 79.62 113 ILE A O 1
ATOM 902 N N . VAL A 1 114 ? -9.217 4.495 6.781 1.00 80.38 114 VAL A N 1
ATOM 903 C CA . VAL A 1 114 ? -7.900 4.680 7.412 1.00 80.38 114 VAL A CA 1
ATOM 904 C C . VAL A 1 114 ? -7.816 6.039 8.112 1.00 80.38 114 VAL A C 1
ATOM 906 O O . VAL A 1 114 ? -7.376 6.115 9.260 1.00 80.38 114 VAL A O 1
ATOM 909 N N . GLU A 1 115 ? -8.249 7.109 7.445 1.00 81.06 115 GLU A N 1
ATOM 910 C CA . GLU A 1 115 ? -8.180 8.469 7.981 1.00 81.06 115 GLU A CA 1
ATOM 911 C C . GLU A 1 115 ? -9.109 8.658 9.193 1.00 81.06 115 GLU A C 1
ATOM 913 O O . GLU A 1 115 ? -8.754 9.341 10.158 1.00 81.06 115 GLU A O 1
ATOM 918 N N . GLU A 1 116 ? -10.292 8.043 9.180 1.00 80.50 116 GLU A N 1
ATOM 919 C CA . GLU A 1 116 ? -11.234 8.075 10.302 1.00 80.50 116 GLU A CA 1
ATOM 920 C C . GLU A 1 116 ? -10.715 7.316 11.528 1.00 80.50 116 GLU A C 1
ATOM 922 O O . GLU A 1 116 ? -10.794 7.845 12.643 1.00 80.50 116 GLU A O 1
ATOM 927 N N . ILE A 1 117 ? -10.110 6.139 11.331 1.00 79.44 117 ILE A N 1
ATOM 928 C CA . ILE A 1 117 ? -9.452 5.382 12.407 1.00 79.44 117 ILE A CA 1
ATOM 929 C C . ILE A 1 117 ? -8.270 6.182 12.975 1.00 79.44 117 ILE A C 1
ATOM 931 O O . ILE A 1 117 ? -8.143 6.316 14.191 1.00 79.44 117 ILE A O 1
ATOM 935 N N . GLU A 1 118 ? -7.448 6.809 12.129 1.00 78.62 118 GLU A N 1
ATOM 936 C CA . GLU A 1 118 ? -6.320 7.628 12.593 1.00 78.62 118 GLU A CA 1
ATOM 937 C C . GLU A 1 118 ? -6.776 8.868 13.385 1.00 78.62 118 GLU A C 1
ATOM 939 O O . GLU A 1 118 ? -6.148 9.258 14.378 1.00 78.62 118 GLU A O 1
ATOM 944 N N . LYS A 1 119 ? -7.890 9.491 12.983 1.00 79.50 119 LYS A N 1
ATOM 945 C CA . LYS A 1 119 ? -8.503 10.604 13.725 1.00 79.50 119 LYS A CA 1
ATOM 946 C C . LYS A 1 119 ? -8.995 10.168 15.106 1.00 79.50 119 LYS A C 1
ATOM 948 O O . LYS A 1 119 ? -8.910 10.971 16.034 1.00 79.50 119 LYS A O 1
ATOM 953 N N . LEU A 1 120 ? -9.479 8.934 15.256 1.00 74.56 120 LEU A N 1
ATOM 954 C CA . LEU A 1 120 ? -9.918 8.378 16.543 1.00 74.56 120 LEU A CA 1
ATOM 955 C C . LEU A 1 120 ? -8.755 8.069 17.494 1.00 74.56 120 LEU A C 1
ATOM 957 O O . LEU A 1 120 ? -8.923 8.161 18.706 1.00 74.56 120 LEU A O 1
ATOM 961 N N . THR A 1 121 ? -7.560 7.781 16.976 1.00 70.50 121 THR A N 1
ATOM 962 C CA . THR A 1 121 ? -6.359 7.569 17.804 1.00 70.50 121 THR A CA 1
ATOM 963 C C . THR A 1 121 ? -5.902 8.849 18.522 1.00 70.50 121 THR A C 1
ATOM 965 O O . THR A 1 121 ? -5.146 8.785 19.494 1.00 70.50 121 THR A O 1
ATOM 968 N N . LYS A 1 122 ? -6.348 10.036 18.082 1.00 72.94 122 LYS A N 1
ATOM 969 C CA . LYS A 1 122 ? -5.936 11.317 18.674 1.00 72.94 122 LYS A CA 1
ATOM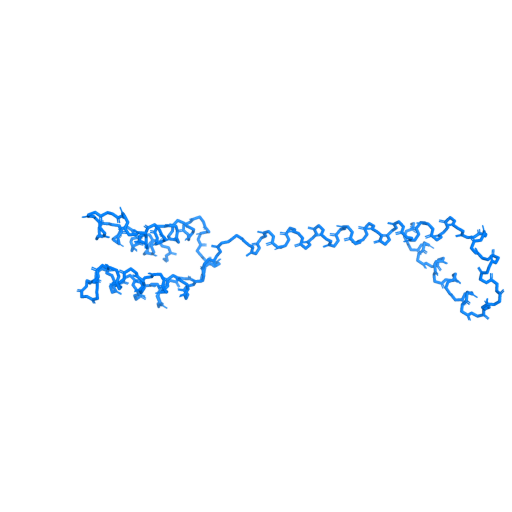 970 C C . LYS A 1 122 ? -6.718 11.604 19.972 1.00 72.94 122 LYS A C 1
ATOM 972 O O . LYS A 1 122 ? -7.944 11.673 19.950 1.00 72.94 122 LYS A O 1
ATOM 977 N N . PRO A 1 123 ? -6.034 11.896 21.097 1.00 58.69 123 PRO A N 1
ATOM 978 C CA . PRO A 1 123 ? -6.640 11.970 22.437 1.00 58.69 123 PRO A CA 1
ATOM 979 C C . PRO A 1 123 ? -7.633 13.126 22.662 1.00 58.69 123 PRO A C 1
ATOM 981 O O . PRO A 1 123 ? -8.252 13.202 23.715 1.00 58.69 123 PRO A O 1
ATOM 984 N N . HIS A 1 124 ? -7.799 14.036 21.697 1.00 56.41 124 HIS A N 1
ATOM 985 C CA . HIS A 1 124 ? -8.689 15.201 21.810 1.00 56.41 124 HIS A CA 1
ATOM 986 C C . HIS A 1 124 ? -10.025 15.015 21.068 1.00 56.41 124 HIS A C 1
ATOM 988 O O . HIS A 1 124 ? -10.819 15.952 20.970 1.00 56.41 124 HIS A O 1
ATOM 994 N N . SER A 1 125 ? -10.284 13.830 20.511 1.00 53.69 125 SER A N 1
ATOM 995 C CA . SER A 1 125 ? -11.331 13.633 19.511 1.00 53.69 125 SER A CA 1
ATOM 996 C C . SER A 1 125 ? -12.499 12.779 20.028 1.00 53.69 125 SER A C 1
ATOM 998 O O . SER A 1 125 ? -12.585 11.590 19.763 1.00 53.69 125 SER A O 1
ATOM 1000 N N . HIS A 1 126 ? -13.455 13.490 20.634 1.00 58.84 126 HIS A N 1
ATOM 1001 C CA . HIS A 1 126 ? -14.913 13.267 20.645 1.00 58.84 126 HIS A CA 1
ATOM 1002 C C . HIS A 1 126 ? -15.596 12.615 21.870 1.00 58.84 126 HIS A C 1
ATOM 1004 O O . HIS A 1 126 ? -15.338 11.461 22.189 1.00 58.84 126 HIS A O 1
ATOM 1010 N N . PRO A 1 127 ? -16.640 13.272 22.426 1.00 59.91 127 PRO A N 1
ATOM 1011 C CA . PRO A 1 127 ? -17.646 12.649 23.299 1.00 59.91 127 PRO A CA 1
ATOM 1012 C C . PRO A 1 127 ? -18.627 11.701 22.558 1.00 59.91 127 PRO A C 1
ATOM 1014 O O . PRO A 1 127 ? -19.641 11.310 23.123 1.00 59.91 127 PRO A O 1
ATOM 1017 N N . GLN A 1 128 ? -18.343 11.338 21.298 1.00 69.56 128 GLN A N 1
ATOM 1018 C CA . GLN A 1 128 ? -19.203 10.563 20.379 1.00 69.56 128 GLN A CA 1
ATOM 1019 C C . GLN A 1 128 ? -18.425 9.431 19.679 1.00 69.56 128 GLN A C 1
ATOM 1021 O O . GLN A 1 128 ? -18.606 9.152 18.496 1.00 69.56 128 GLN A O 1
ATOM 1026 N N . ILE A 1 129 ? -17.502 8.787 20.395 1.00 72.88 129 ILE A N 1
ATOM 1027 C CA . ILE A 1 129 ? -16.683 7.689 19.853 1.00 72.88 129 ILE A CA 1
ATOM 1028 C C . ILE A 1 129 ? -17.538 6.544 19.299 1.00 72.88 129 ILE A C 1
ATOM 1030 O O . ILE A 1 129 ? -17.205 5.989 18.257 1.00 72.88 129 ILE A O 1
ATOM 1034 N N . ASN A 1 130 ? -18.667 6.241 19.941 1.00 72.25 130 ASN A N 1
ATOM 1035 C CA . ASN A 1 130 ? -19.574 5.187 19.488 1.00 72.25 130 ASN A CA 1
ATOM 1036 C C . ASN A 1 130 ? -20.232 5.504 18.139 1.00 72.25 130 ASN A C 1
ATOM 1038 O O . ASN A 1 130 ? -20.333 4.613 17.303 1.00 72.25 130 ASN A O 1
ATOM 1042 N N . ASP A 1 131 ? -20.618 6.761 17.900 1.00 78.19 131 ASP A N 1
ATOM 1043 C CA . ASP A 1 131 ? -21.237 7.172 16.633 1.00 78.19 131 ASP A CA 1
ATOM 1044 C C . ASP A 1 131 ? -20.236 7.049 15.476 1.00 78.19 131 ASP A C 1
ATOM 1046 O O . ASP A 1 131 ? -20.573 6.573 14.394 1.00 78.19 131 ASP A O 1
ATOM 1050 N N . LYS A 1 132 ? -18.969 7.401 15.732 1.00 78.56 132 LYS A N 1
ATOM 1051 C CA . LYS A 1 132 ? -17.885 7.241 14.754 1.00 78.56 132 LYS A CA 1
ATOM 1052 C C . LYS A 1 132 ? -17.520 5.781 14.500 1.00 78.56 132 LYS A C 1
ATOM 1054 O O . LYS A 1 132 ? -17.261 5.416 13.360 1.00 78.56 132 LYS A O 1
ATOM 1059 N N . LEU A 1 133 ? -17.497 4.945 15.539 1.00 79.00 133 LEU A N 1
ATOM 1060 C CA . LEU A 1 133 ? -17.270 3.504 15.386 1.00 79.00 133 LEU A CA 1
ATOM 1061 C C . LEU A 1 133 ? -18.365 2.862 14.526 1.00 79.00 133 LEU A C 1
ATOM 1063 O O . LEU A 1 133 ? -18.047 2.066 13.646 1.00 79.00 133 LEU A O 1
ATOM 1067 N N . ASP A 1 134 ? -19.630 3.239 14.735 1.00 80.38 134 ASP A N 1
ATOM 1068 C CA . ASP A 1 134 ? -20.760 2.760 13.930 1.00 80.38 134 ASP A CA 1
ATOM 1069 C C . ASP A 1 134 ? -20.681 3.239 12.467 1.00 80.38 134 ASP A C 1
ATOM 1071 O O . ASP A 1 134 ? -20.958 2.469 11.545 1.00 80.38 134 ASP A O 1
ATOM 1075 N N . GLU A 1 135 ? -20.247 4.480 12.225 1.00 83.62 135 GLU A N 1
ATOM 1076 C CA . GLU A 1 135 ? -20.026 5.002 10.870 1.00 83.62 135 GLU A CA 1
ATOM 1077 C C . GLU A 1 135 ? -18.930 4.220 10.124 1.00 83.62 135 GLU A C 1
ATOM 1079 O O . GLU A 1 135 ? -19.156 3.758 9.000 1.00 83.62 135 GLU A O 1
ATOM 1084 N N . ILE A 1 136 ? -17.786 3.983 10.773 1.00 81.25 136 ILE A N 1
ATOM 1085 C CA . ILE A 1 136 ? -16.681 3.196 10.204 1.00 81.25 136 ILE A CA 1
ATOM 1086 C C . ILE A 1 136 ? -17.133 1.758 9.931 1.00 81.25 136 ILE A C 1
ATOM 1088 O O . ILE A 1 136 ? -16.867 1.212 8.856 1.00 81.25 136 ILE A O 1
ATOM 1092 N N . LEU A 1 137 ? -17.860 1.151 10.874 1.00 80.12 137 LEU A N 1
ATOM 1093 C CA . LEU A 1 137 ? -18.410 -0.192 10.717 1.00 80.12 137 LEU A CA 1
ATOM 1094 C C . LEU A 1 137 ? -19.322 -0.257 9.486 1.00 80.12 137 LEU A C 1
ATOM 1096 O O . LEU A 1 137 ? -19.157 -1.137 8.644 1.00 80.12 137 LEU A O 1
ATOM 1100 N N . LYS A 1 138 ? -20.246 0.697 9.323 1.00 83.50 138 LYS A N 1
ATOM 1101 C CA . LYS A 1 138 ? -21.132 0.770 8.149 1.00 83.50 138 LYS A CA 1
ATOM 1102 C C . LYS A 1 138 ? -20.355 0.890 6.842 1.00 83.50 138 LYS A C 1
ATOM 1104 O O . LYS A 1 138 ? -20.707 0.205 5.882 1.00 83.50 138 LYS A O 1
ATOM 1109 N N . LYS A 1 139 ? -19.295 1.704 6.798 1.00 80.75 139 LYS A N 1
ATOM 1110 C CA . LYS A 1 139 ? -18.441 1.842 5.606 1.00 80.75 139 LYS A CA 1
ATOM 1111 C C . LYS A 1 139 ? -17.729 0.536 5.254 1.00 80.75 139 LYS A C 1
ATOM 1113 O O . LYS A 1 139 ? -17.706 0.158 4.085 1.00 80.75 139 LYS A O 1
ATOM 1118 N N . ILE A 1 140 ? -17.220 -0.194 6.248 1.00 77.88 140 ILE A N 1
ATOM 1119 C CA . ILE A 1 140 ? -16.612 -1.516 6.032 1.00 77.88 140 ILE A CA 1
ATOM 1120 C C . ILE A 1 140 ? -17.664 -2.511 5.534 1.00 77.88 140 ILE A C 1
ATOM 1122 O O . ILE A 1 140 ? -17.407 -3.227 4.569 1.00 77.88 140 ILE A O 1
ATOM 1126 N N . LYS A 1 141 ? -18.867 -2.514 6.118 1.00 78.75 141 LYS A N 1
ATOM 1127 C CA . LYS A 1 141 ? -19.966 -3.387 5.674 1.00 78.75 141 LYS A CA 1
ATOM 1128 C C . LYS A 1 141 ? -20.467 -3.080 4.264 1.00 78.75 141 LYS A C 1
AT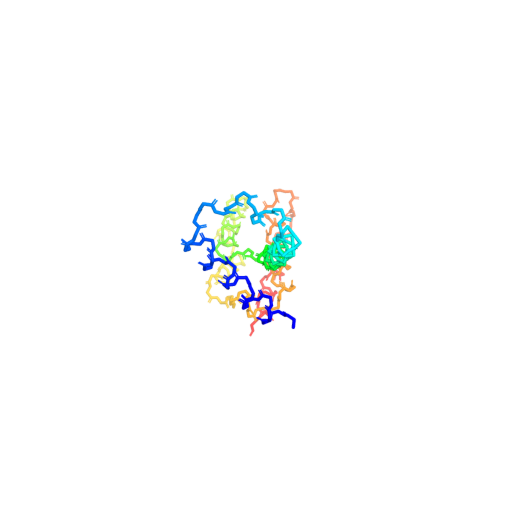OM 1130 O O . LYS A 1 141 ? -20.917 -3.985 3.581 1.00 78.75 141 LYS A O 1
ATOM 1135 N N . ALA A 1 142 ? -20.380 -1.827 3.826 1.00 77.62 142 ALA A N 1
ATOM 1136 C CA . ALA A 1 142 ? -20.738 -1.416 2.469 1.00 77.62 142 ALA A CA 1
ATOM 1137 C C . ALA A 1 142 ? -19.653 -1.737 1.421 1.00 77.62 142 ALA A C 1
ATOM 1139 O O . ALA A 1 142 ? -19.880 -1.534 0.230 1.00 77.62 142 ALA A O 1
ATOM 1140 N N . SER A 1 143 ? -18.468 -2.186 1.854 1.00 67.50 143 SER A N 1
ATOM 1141 C CA . SER A 1 143 ? -17.315 -2.441 0.981 1.00 67.50 143 SER A CA 1
ATOM 1142 C C . SER A 1 143 ? -17.233 -3.871 0.428 1.00 67.50 143 SER A C 1
ATOM 1144 O O . SER A 1 143 ? -16.347 -4.149 -0.383 1.00 67.50 143 SER A O 1
ATOM 1146 N N . TYR A 1 144 ? -18.137 -4.761 0.845 1.00 66.94 144 TYR A N 1
ATOM 1147 C CA . TYR A 1 144 ? -18.253 -6.152 0.395 1.00 66.94 144 TYR A CA 1
ATOM 1148 C C . TYR A 1 144 ? -19.695 -6.497 0.009 1.00 66.94 144 TYR A C 1
ATOM 1150 O O . TYR A 1 144 ? -19.865 -7.498 -0.723 1.00 66.94 144 TYR A O 1
#

Foldseek 3Di:
DVVVLVVVVVVVVVVCVVCVPCVVVCCVVCVVSVVVVVVVVVVVVVVVVVVVVVVVVVVPPPQQALVNLLVLLVLLCVLPVCPVPPLSVLLSCCSVPPQPGCVLFDVVLSVVLVVLSVQSSDNVDDPPVVVSSVVSSVSRVVRD

Sequence (144 aa):
VLIYSIISATLLLLNIYLNPSLVGSFINKYHLVLQIACCALFIIFALLINLTSKGAEVVLLNTKRREDLLHDLKSIDLNFGLSDNALFLDLVEDIKYKMPHPNSIDKNLYNEIVEEIEKLTKPHSHPQINDKLDEILKKIKASY

Solvent-accessible surface area (backbone atoms only — not comparable to full-atom values): 8426 Å² total; per-residue (Å²): 110,69,68,61,50,51,55,52,51,51,54,49,52,52,50,47,72,77,40,71,89,44,58,78,62,44,53,75,78,41,45,67,62,52,49,53,52,52,52,51,52,51,52,51,51,52,50,51,49,50,51,49,51,55,52,48,57,69,69,64,63,76,73,73,46,70,70,53,53,54,51,46,50,52,50,34,31,74,74,68,69,38,86,84,36,65,67,55,51,51,41,53,47,38,58,73,74,65,55,70,59,75,89,77,37,60,63,67,63,53,49,51,51,53,51,52,54,56,52,53,57,40,95,87,56,65,103,52,56,67,62,53,48,52,50,50,41,51,54,58,65,73,63,114

Mean predicted aligned error: 16.14 Å